Protein AF-A0A765TD71-F1 (afdb_monomer_lite)

Sequence (91 aa):
MATFTKEQLIAHIRERKEARQRMLDTVTINPRFREYLERELATDEIALASLVSAPVAWLVGGRLFTTEIAAGMYASEVRKAVKPLFFSTLL

Secondary structure (DSSP, 8-state):
-PPPPHHHHHHHHHHHHHHHHHHHTSS---HHHHHHHHHHHHHHHHHHHHHHSPP--EEETTEEE-HHHHHHHHHHHTTT-----------

Radius of gyration: 18.82 Å; chains: 1; bounding box: 41×38×51 Å

Structure (mmCIF, N/CA/C/O backbone):
data_AF-A0A765TD71-F1
#
_entry.id   AF-A0A765TD71-F1
#
loop_
_atom_site.group_PDB
_atom_site.id
_atom_site.type_symbol
_atom_site.label_atom_id
_atom_site.label_alt_id
_atom_site.label_comp_id
_atom_site.label_asym_id
_atom_site.label_entity_id
_atom_site.label_seq_id
_atom_site.pdbx_PDB_ins_code
_atom_site.Cartn_x
_atom_site.Cartn_y
_atom_site.Cartn_z
_atom_site.occupancy
_atom_site.B_iso_or_equiv
_atom_site.auth_seq_id
_atom_site.auth_comp_id
_atom_site.auth_asym_id
_atom_site.auth_atom_id
_atom_site.pdbx_PDB_model_num
ATOM 1 N N . MET A 1 1 ? 3.627 18.835 13.057 1.00 51.53 1 MET A N 1
ATOM 2 C CA . MET A 1 1 ? 3.365 17.479 12.526 1.00 51.53 1 MET A CA 1
ATOM 3 C C . MET A 1 1 ? 2.040 17.529 11.798 1.00 51.53 1 MET A C 1
ATOM 5 O O . MET A 1 1 ? 1.103 18.085 12.353 1.00 51.53 1 MET A O 1
ATOM 9 N N . ALA A 1 2 ? 1.976 17.049 10.559 1.00 64.12 2 ALA A N 1
ATOM 10 C CA . ALA A 1 2 ? 0.702 16.939 9.858 1.00 64.12 2 ALA A CA 1
ATOM 11 C C . ALA A 1 2 ? -0.079 15.748 10.433 1.00 64.12 2 ALA A C 1
ATOM 13 O O . ALA A 1 2 ? 0.488 14.667 10.591 1.00 64.12 2 ALA A O 1
ATOM 14 N N . THR A 1 3 ? -1.353 15.954 10.762 1.00 77.06 3 THR A N 1
ATOM 15 C CA . THR A 1 3 ? -2.265 14.879 11.169 1.00 77.06 3 THR A CA 1
ATOM 16 C C . THR A 1 3 ? -3.029 14.430 9.934 1.00 77.06 3 THR A C 1
ATOM 18 O O . THR A 1 3 ? -3.747 15.228 9.335 1.00 77.06 3 THR A O 1
ATOM 21 N N . PHE A 1 4 ? -2.863 13.170 9.545 1.00 84.31 4 PHE A N 1
ATOM 22 C CA . PHE A 1 4 ? -3.591 12.577 8.427 1.00 84.31 4 PHE A CA 1
ATOM 23 C C . PHE A 1 4 ? -4.798 11.802 8.945 1.00 84.31 4 PHE A C 1
ATOM 25 O O . PHE A 1 4 ? -4.704 11.081 9.938 1.00 84.31 4 PHE A O 1
ATOM 32 N N . THR A 1 5 ? -5.929 11.940 8.263 1.00 89.19 5 THR A N 1
ATOM 33 C CA . THR A 1 5 ? -7.110 11.102 8.503 1.00 89.19 5 THR A CA 1
ATOM 34 C C . THR A 1 5 ? -6.868 9.678 8.007 1.00 89.19 5 THR A C 1
ATOM 36 O O . THR A 1 5 ? -6.030 9.433 7.134 1.00 89.19 5 THR A O 1
ATOM 39 N N . LYS A 1 6 ? -7.629 8.720 8.542 1.00 84.81 6 LYS A N 1
ATOM 40 C CA . LYS A 1 6 ? -7.576 7.317 8.117 1.00 84.81 6 LYS A CA 1
ATOM 41 C C . LYS A 1 6 ? -7.856 7.178 6.617 1.00 84.81 6 LYS A C 1
ATOM 43 O O . LYS A 1 6 ? -7.177 6.425 5.925 1.00 84.81 6 LYS A O 1
ATOM 48 N N . GLU A 1 7 ? -8.812 7.945 6.112 1.00 88.81 7 GLU A N 1
ATOM 49 C CA . GLU A 1 7 ? -9.227 7.976 4.713 1.00 88.81 7 GLU A CA 1
ATOM 50 C C . GLU A 1 7 ? -8.103 8.508 3.818 1.00 88.81 7 GLU A C 1
ATOM 52 O O . GLU A 1 7 ? -7.822 7.917 2.776 1.00 88.81 7 GLU A O 1
ATOM 57 N N . GLN A 1 8 ? -7.403 9.564 4.253 1.00 89.31 8 GLN A N 1
ATOM 58 C CA . GLN A 1 8 ? -6.228 10.089 3.549 1.00 89.31 8 GLN A CA 1
ATOM 59 C C . GLN A 1 8 ? -5.085 9.070 3.501 1.00 89.31 8 GLN A C 1
ATOM 61 O O . GLN A 1 8 ? -4.437 8.933 2.465 1.00 89.31 8 GLN A O 1
ATOM 66 N N . LEU A 1 9 ? -4.856 8.316 4.582 1.00 90.81 9 LEU A N 1
ATOM 67 C CA . LEU A 1 9 ? -3.850 7.250 4.600 1.00 90.81 9 LEU A CA 1
ATOM 68 C C . LEU A 1 9 ? -4.224 6.103 3.651 1.00 90.81 9 LEU A C 1
ATOM 70 O O . LEU A 1 9 ? -3.380 5.644 2.886 1.00 90.81 9 LEU A O 1
ATOM 74 N N . ILE A 1 10 ? -5.489 5.670 3.651 1.00 90.56 10 ILE A N 1
ATOM 75 C CA . ILE A 1 10 ? -5.977 4.622 2.741 1.00 90.56 10 ILE A CA 1
ATOM 76 C C . ILE A 1 10 ? -5.845 5.063 1.280 1.00 90.56 10 ILE A C 1
ATOM 78 O O . ILE A 1 10 ? -5.351 4.289 0.459 1.00 90.56 10 ILE A O 1
ATOM 82 N N . ALA A 1 11 ? -6.266 6.288 0.952 1.00 93.31 11 ALA A N 1
ATOM 83 C CA . ALA A 1 11 ? -6.151 6.834 -0.399 1.00 93.31 11 ALA A CA 1
ATOM 84 C C . ALA A 1 11 ? -4.686 6.867 -0.856 1.00 93.31 11 ALA A C 1
ATOM 86 O O . ALA A 1 11 ? -4.355 6.329 -1.911 1.00 93.31 11 ALA A O 1
ATOM 87 N N . HIS A 1 12 ? -3.796 7.381 -0.006 1.00 93.25 12 HIS A N 1
ATOM 88 C CA . HIS A 1 12 ? -2.374 7.463 -0.310 1.00 93.25 12 HIS A CA 1
ATOM 89 C C . HIS A 1 12 ? -1.727 6.088 -0.545 1.00 93.25 12 HIS A C 1
ATOM 91 O O . HIS A 1 12 ? -0.933 5.922 -1.472 1.00 93.25 12 HIS A O 1
ATOM 97 N N . ILE A 1 13 ? -2.065 5.077 0.267 1.00 94.12 13 ILE A N 1
ATOM 98 C CA . ILE A 1 13 ? -1.506 3.730 0.088 1.00 94.12 13 ILE A CA 1
ATOM 99 C C . ILE A 1 13 ? -2.046 3.074 -1.193 1.00 94.12 13 ILE A C 1
ATOM 101 O O . ILE A 1 13 ? -1.292 2.389 -1.882 1.00 94.12 13 ILE A O 1
ATOM 105 N N . ARG A 1 14 ? -3.313 3.310 -1.563 1.00 94.25 14 ARG A N 1
ATOM 106 C CA . ARG A 1 14 ? -3.872 2.812 -2.833 1.00 94.25 14 ARG A CA 1
ATOM 107 C C . ARG A 1 14 ? -3.144 3.391 -4.046 1.00 94.25 14 ARG A C 1
ATOM 109 O O . ARG A 1 14 ? -2.708 2.621 -4.896 1.00 94.25 14 ARG A O 1
ATOM 116 N N . GLU A 1 15 ? -2.935 4.706 -4.084 1.00 95.81 15 GLU A N 1
ATOM 117 C CA . GLU A 1 15 ? -2.192 5.374 -5.167 1.00 95.81 15 GLU A CA 1
ATOM 118 C C . GLU A 1 15 ? -0.773 4.810 -5.314 1.00 95.81 15 GLU A C 1
ATOM 120 O O . GLU A 1 15 ? -0.307 4.493 -6.411 1.00 95.81 15 GLU A O 1
ATOM 125 N N . ARG A 1 16 ? -0.090 4.636 -4.180 1.00 94.94 16 ARG A N 1
ATOM 126 C CA . ARG A 1 16 ? 1.240 4.031 -4.103 1.00 94.94 16 ARG A CA 1
ATOM 127 C C . ARG A 1 16 ? 1.265 2.595 -4.626 1.00 94.94 16 ARG A C 1
ATOM 129 O O . ARG A 1 16 ? 2.164 2.247 -5.394 1.00 94.94 16 ARG A O 1
ATOM 136 N N . LYS A 1 17 ? 0.283 1.778 -4.241 1.00 94.62 17 LYS A N 1
ATOM 137 C CA . LYS A 1 17 ? 0.147 0.390 -4.692 1.00 94.62 17 LYS A CA 1
ATOM 138 C C . LYS A 1 17 ? -0.040 0.323 -6.210 1.00 94.62 17 LYS A C 1
ATOM 140 O O . LYS A 1 17 ? 0.671 -0.416 -6.885 1.00 94.62 17 LYS A O 1
ATOM 145 N N . GLU A 1 18 ? -0.940 1.138 -6.757 1.00 95.00 18 GLU A N 1
ATOM 146 C CA . GLU A 1 18 ? -1.193 1.218 -8.202 1.00 95.00 18 GLU A CA 1
ATOM 147 C C . GLU A 1 18 ? 0.037 1.681 -8.989 1.00 95.00 18 GLU A C 1
ATOM 149 O O . GLU A 1 18 ? 0.323 1.164 -10.069 1.00 95.00 18 GLU A O 1
ATOM 154 N N . ALA A 1 19 ? 0.786 2.656 -8.467 1.00 93.06 19 ALA A N 1
ATOM 155 C CA . ALA A 1 19 ? 2.031 3.097 -9.086 1.00 93.06 19 ALA A CA 1
ATOM 156 C C . ALA A 1 19 ? 3.065 1.961 -9.134 1.00 93.06 19 ALA A C 1
ATOM 158 O O . ALA A 1 19 ? 3.633 1.698 -10.193 1.00 93.06 19 ALA A O 1
ATOM 159 N N . ARG A 1 20 ? 3.267 1.245 -8.022 1.00 92.75 20 ARG A N 1
ATOM 160 C CA . ARG A 1 20 ? 4.225 0.131 -7.951 1.00 92.75 20 ARG A CA 1
ATOM 161 C C . ARG A 1 20 ? 3.820 -1.055 -8.820 1.00 92.75 20 ARG A C 1
ATOM 163 O O . ARG A 1 20 ? 4.689 -1.632 -9.467 1.00 92.75 20 ARG A O 1
ATOM 170 N N . GLN A 1 21 ? 2.528 -1.374 -8.896 1.00 93.12 21 GLN A N 1
ATOM 171 C CA . GLN A 1 21 ? 2.031 -2.415 -9.794 1.00 93.12 21 GLN A CA 1
ATOM 172 C C . GLN A 1 21 ? 2.316 -2.062 -11.259 1.00 93.12 21 GLN A C 1
ATOM 174 O O . GLN A 1 21 ? 2.929 -2.852 -11.967 1.00 93.12 21 GLN A O 1
ATOM 179 N N . ARG A 1 22 ? 1.998 -0.830 -11.686 1.00 93.12 22 ARG A N 1
ATOM 180 C CA . ARG A 1 22 ? 2.322 -0.355 -13.044 1.00 93.12 22 ARG A CA 1
ATOM 181 C C . ARG A 1 22 ? 3.817 -0.404 -13.343 1.00 93.12 22 ARG A C 1
ATOM 183 O O . ARG A 1 22 ? 4.214 -0.712 -14.465 1.00 93.12 22 ARG A O 1
ATOM 190 N N . MET A 1 23 ? 4.650 -0.094 -12.348 1.00 91.38 23 MET A N 1
ATOM 191 C CA . MET A 1 23 ? 6.093 -0.249 -12.489 1.00 91.38 23 MET A CA 1
ATOM 192 C C . MET A 1 23 ? 6.435 -1.718 -12.728 1.00 91.38 23 MET A C 1
ATOM 194 O O . MET A 1 23 ? 7.059 -1.991 -13.742 1.00 91.38 23 MET A O 1
ATOM 198 N N . LEU A 1 24 ? 5.974 -2.650 -11.885 1.00 91.44 24 LEU A N 1
ATOM 199 C CA . LEU A 1 24 ? 6.226 -4.098 -12.008 1.00 91.44 24 LEU A CA 1
ATOM 200 C C . LEU A 1 24 ? 5.762 -4.718 -13.335 1.00 91.44 24 LEU A C 1
ATOM 202 O O . LEU A 1 24 ? 6.421 -5.640 -13.832 1.00 91.44 24 LEU A O 1
ATOM 206 N N . ASP A 1 25 ? 4.674 -4.196 -13.900 1.00 90.25 25 ASP A N 1
ATOM 207 C CA . ASP A 1 25 ? 4.118 -4.612 -15.192 1.00 90.25 25 ASP A CA 1
ATOM 208 C C . ASP A 1 25 ? 4.979 -4.141 -16.383 1.00 90.25 25 ASP A C 1
ATOM 210 O O . ASP A 1 25 ? 4.812 -4.605 -17.512 1.00 90.25 25 ASP A O 1
ATOM 214 N N . THR A 1 26 ? 5.940 -3.239 -16.152 1.00 86.62 26 THR A N 1
ATOM 215 C CA . THR A 1 26 ? 6.892 -2.803 -17.177 1.00 86.62 26 THR A CA 1
ATOM 216 C C . THR A 1 26 ? 7.914 -3.910 -17.454 1.00 86.62 26 THR A C 1
ATOM 218 O O . THR A 1 26 ? 8.607 -4.392 -16.559 1.00 86.62 26 THR A O 1
ATOM 221 N N . VAL A 1 27 ? 8.041 -4.292 -18.728 1.00 70.50 27 VAL A N 1
ATOM 222 C CA . VAL A 1 27 ? 8.833 -5.452 -19.186 1.00 70.50 27 VAL A CA 1
ATOM 223 C C . VAL A 1 27 ? 10.320 -5.356 -18.810 1.00 70.50 27 VAL A C 1
ATOM 225 O O . VAL A 1 27 ? 10.960 -6.375 -18.550 1.00 70.50 27 VAL A O 1
ATOM 228 N N . THR A 1 28 ? 10.873 -4.144 -18.724 1.00 83.12 28 THR A N 1
ATOM 229 C CA . THR A 1 28 ? 12.311 -3.923 -18.514 1.00 83.12 28 THR A CA 1
ATOM 230 C C . THR A 1 28 ? 12.589 -3.349 -17.127 1.00 83.12 28 THR A C 1
ATOM 232 O O . THR A 1 28 ? 12.806 -2.151 -16.963 1.00 83.12 28 THR A O 1
ATOM 235 N N . ILE A 1 29 ? 12.609 -4.215 -16.113 1.00 83.69 29 ILE A N 1
ATOM 236 C CA . ILE A 1 29 ? 13.027 -3.864 -14.752 1.00 83.69 29 ILE A CA 1
ATOM 237 C C . ILE A 1 29 ? 14.211 -4.729 -14.332 1.00 83.69 29 ILE A C 1
ATOM 239 O O . ILE A 1 29 ? 14.188 -5.949 -14.479 1.00 83.69 29 ILE A O 1
ATOM 243 N N . ASN A 1 30 ? 15.234 -4.094 -13.754 1.00 91.00 30 ASN A N 1
ATOM 244 C CA . ASN A 1 30 ? 16.336 -4.805 -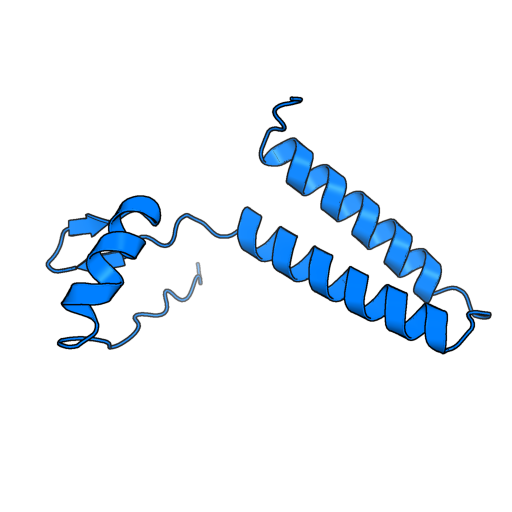13.116 1.00 91.00 30 ASN A CA 1
ATOM 245 C C . ASN A 1 30 ? 15.803 -5.746 -12.008 1.00 91.00 30 ASN A C 1
ATOM 247 O O . ASN A 1 30 ? 15.042 -5.281 -11.158 1.00 91.00 30 ASN A O 1
ATOM 251 N N . PRO A 1 31 ? 16.239 -7.018 -11.936 1.00 89.50 31 PRO A N 1
ATOM 252 C CA . PRO A 1 31 ? 15.761 -7.983 -10.941 1.00 89.50 31 PRO A CA 1
ATOM 253 C C . PRO A 1 31 ? 15.808 -7.501 -9.484 1.00 89.50 31 PRO A C 1
ATOM 255 O O . PRO A 1 31 ? 14.858 -7.715 -8.738 1.00 89.50 31 PRO A O 1
ATOM 258 N N . ARG A 1 32 ? 16.864 -6.782 -9.078 1.00 90.81 32 ARG A N 1
ATOM 259 C CA . ARG A 1 32 ? 16.971 -6.223 -7.719 1.00 90.81 32 ARG A CA 1
ATOM 260 C C . ARG A 1 32 ? 15.911 -5.150 -7.465 1.00 90.81 32 ARG A C 1
ATOM 262 O O . ARG A 1 32 ? 15.398 -5.027 -6.359 1.00 90.81 32 ARG A O 1
ATOM 269 N N . PHE A 1 33 ? 15.593 -4.359 -8.487 1.00 92.12 33 PHE A N 1
ATOM 270 C CA . PHE A 1 33 ? 14.557 -3.337 -8.386 1.00 92.12 33 PHE A CA 1
ATOM 271 C C . PHE A 1 33 ? 13.154 -3.953 -8.373 1.00 92.12 33 PHE A C 1
ATOM 273 O O . PHE A 1 33 ? 12.298 -3.485 -7.630 1.00 92.12 33 PHE A O 1
ATOM 280 N N . ARG A 1 34 ? 12.940 -5.048 -9.115 1.00 93.25 34 ARG A N 1
ATOM 281 C CA . ARG A 1 34 ? 11.712 -5.852 -9.037 1.00 93.25 34 ARG A CA 1
ATOM 282 C C . ARG A 1 34 ? 11.490 -6.386 -7.621 1.00 93.25 34 ARG A C 1
ATOM 284 O O . ARG A 1 34 ? 10.433 -6.135 -7.057 1.00 93.25 34 ARG A O 1
ATOM 291 N N . GLU A 1 35 ? 12.497 -7.028 -7.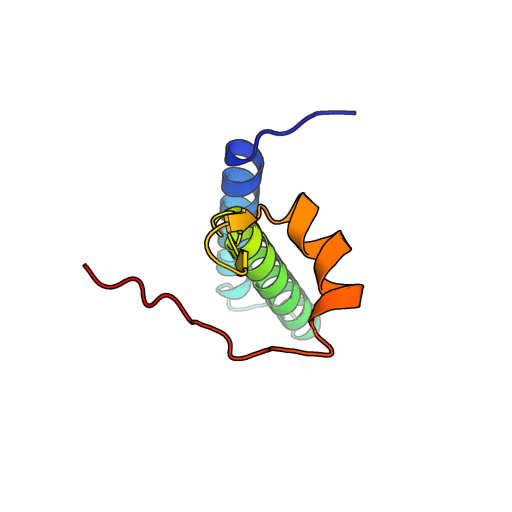030 1.00 93.62 35 GLU A N 1
ATOM 292 C CA . GLU A 1 35 ? 12.406 -7.563 -5.662 1.00 93.62 35 GLU A CA 1
ATOM 293 C C . GLU A 1 35 ? 12.078 -6.462 -4.639 1.00 93.62 35 GLU A C 1
ATOM 295 O O . GLU A 1 35 ? 11.257 -6.646 -3.741 1.00 93.62 35 GLU A O 1
ATOM 300 N N . TYR A 1 36 ? 12.694 -5.286 -4.789 1.00 94.06 36 TYR A N 1
ATOM 301 C CA . TYR A 1 36 ? 12.372 -4.128 -3.961 1.00 94.06 36 TYR A CA 1
ATOM 302 C C . TYR A 1 36 ? 10.901 -3.702 -4.107 1.00 94.06 36 TYR A C 1
ATOM 304 O O . TYR A 1 36 ? 10.211 -3.534 -3.103 1.00 94.06 36 TYR A O 1
ATOM 312 N N . LEU A 1 37 ? 10.406 -3.566 -5.341 1.00 94.06 37 LEU A N 1
ATOM 313 C CA . LEU A 1 37 ? 9.017 -3.182 -5.604 1.00 94.06 37 LEU A CA 1
ATOM 314 C C . LEU A 1 37 ? 8.015 -4.205 -5.055 1.00 94.06 37 LEU A C 1
ATOM 316 O O . LEU A 1 37 ? 6.998 -3.800 -4.501 1.00 94.06 37 LEU A O 1
ATOM 320 N N . GLU A 1 38 ? 8.305 -5.502 -5.156 1.00 93.38 38 GLU A N 1
ATOM 321 C CA . GLU A 1 38 ? 7.467 -6.574 -4.600 1.00 93.38 38 GLU A CA 1
ATOM 322 C C . GLU A 1 38 ? 7.378 -6.496 -3.067 1.00 93.38 38 GLU A C 1
ATOM 324 O O . GLU A 1 38 ? 6.289 -6.601 -2.500 1.00 93.38 38 GLU A O 1
ATOM 329 N N . ARG A 1 39 ? 8.498 -6.231 -2.379 1.00 94.12 39 ARG A N 1
ATOM 330 C CA . ARG A 1 39 ? 8.515 -6.033 -0.915 1.00 94.12 39 ARG A CA 1
ATOM 331 C C . ARG A 1 39 ? 7.727 -4.797 -0.487 1.00 94.12 39 ARG A C 1
ATOM 333 O O . ARG A 1 39 ? 6.994 -4.832 0.503 1.00 94.12 39 ARG A O 1
ATOM 340 N N . GLU A 1 40 ? 7.867 -3.703 -1.227 1.00 94.75 40 GLU A N 1
ATOM 341 C CA . GLU A 1 40 ? 7.111 -2.480 -0.965 1.00 94.75 40 GLU A CA 1
ATOM 342 C C . GLU A 1 40 ? 5.609 -2.676 -1.214 1.00 94.75 40 GLU A C 1
ATOM 344 O O . GLU A 1 40 ? 4.794 -2.180 -0.438 1.00 94.75 40 GLU A O 1
ATOM 349 N N . LEU A 1 41 ? 5.239 -3.438 -2.249 1.00 94.12 41 LEU A N 1
ATOM 350 C CA . LEU A 1 41 ? 3.850 -3.783 -2.541 1.00 94.12 41 LEU A CA 1
ATOM 351 C C . LEU A 1 41 ? 3.235 -4.606 -1.401 1.00 94.12 41 LEU A C 1
ATOM 353 O O . LEU A 1 41 ? 2.159 -4.266 -0.913 1.00 94.12 41 LEU A O 1
ATOM 357 N N . ALA A 1 42 ? 3.949 -5.623 -0.910 1.00 92.12 42 ALA A N 1
ATOM 358 C CA . ALA A 1 42 ? 3.519 -6.409 0.247 1.00 92.12 42 ALA A CA 1
ATOM 359 C C . ALA A 1 42 ? 3.360 -5.538 1.509 1.00 92.12 42 ALA A C 1
ATOM 361 O O . ALA A 1 42 ? 2.426 -5.714 2.290 1.00 92.12 42 ALA A O 1
ATOM 362 N N . THR A 1 43 ? 4.241 -4.552 1.694 1.00 91.62 43 THR A N 1
ATOM 363 C CA . THR A 1 43 ? 4.159 -3.605 2.817 1.00 91.62 43 THR A CA 1
ATOM 364 C C . THR A 1 43 ? 2.914 -2.718 2.721 1.00 91.62 43 THR A C 1
ATOM 366 O O . THR A 1 43 ? 2.217 -2.529 3.720 1.00 91.62 43 THR A O 1
ATOM 369 N N . ASP A 1 44 ? 2.590 -2.208 1.529 1.00 90.88 44 ASP A N 1
ATOM 370 C CA . ASP A 1 44 ? 1.359 -1.444 1.297 1.00 90.88 44 ASP A CA 1
ATOM 371 C C . ASP A 1 44 ? 0.104 -2.294 1.552 1.00 90.88 44 ASP A C 1
ATOM 373 O O . ASP A 1 44 ? -0.876 -1.805 2.116 1.00 90.88 44 ASP A 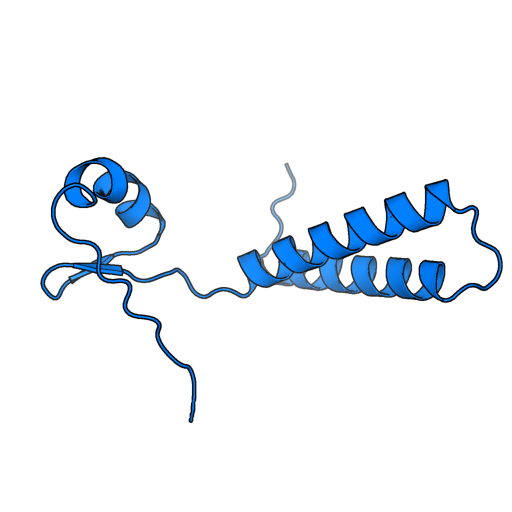O 1
ATOM 377 N N . GLU A 1 45 ? 0.120 -3.570 1.159 1.00 88.75 45 GLU A N 1
ATOM 378 C CA . GLU A 1 45 ? -0.988 -4.502 1.393 1.00 88.75 45 GLU A CA 1
ATOM 379 C C . GLU A 1 45 ? -1.228 -4.751 2.881 1.00 88.75 45 GLU A C 1
ATOM 381 O O . GLU A 1 45 ? -2.372 -4.678 3.335 1.00 88.75 45 GLU A O 1
ATOM 386 N N . ILE A 1 46 ? -0.160 -4.958 3.654 1.00 85.44 46 ILE A N 1
ATOM 387 C CA . ILE A 1 46 ? -0.234 -5.079 5.115 1.00 85.44 46 ILE A CA 1
ATOM 388 C C . ILE A 1 46 ? -0.779 -3.786 5.732 1.00 85.44 46 ILE A C 1
ATOM 390 O O . ILE A 1 46 ? -1.649 -3.838 6.606 1.00 85.44 46 ILE A O 1
ATOM 394 N N . ALA A 1 47 ? -0.305 -2.623 5.280 1.00 86.69 47 ALA A N 1
ATOM 395 C CA . ALA A 1 47 ? -0.761 -1.333 5.789 1.00 86.69 47 ALA A CA 1
ATOM 396 C C . ALA A 1 47 ? -2.251 -1.093 5.491 1.00 86.69 47 ALA A C 1
ATOM 398 O O . ALA A 1 47 ? -3.000 -0.688 6.382 1.00 86.69 47 ALA A O 1
ATOM 399 N N . LEU A 1 48 ? -2.712 -1.405 4.274 1.00 88.31 48 LEU A N 1
ATOM 400 C CA . LEU A 1 48 ? -4.130 -1.336 3.916 1.00 88.31 48 LEU A CA 1
ATOM 401 C C . LEU A 1 48 ? -4.967 -2.295 4.753 1.00 88.31 48 LEU A C 1
ATOM 403 O O . LEU A 1 48 ? -5.983 -1.872 5.297 1.00 88.31 48 LEU A O 1
ATOM 407 N N . ALA A 1 49 ? -4.546 -3.553 4.893 1.00 82.12 49 ALA A N 1
ATOM 408 C CA . ALA A 1 49 ? -5.252 -4.530 5.717 1.00 82.12 49 ALA A CA 1
ATOM 409 C C . ALA A 1 49 ? -5.356 -4.060 7.176 1.00 82.12 49 ALA A C 1
ATOM 411 O O . ALA A 1 49 ? -6.425 -4.142 7.774 1.00 82.12 49 ALA A O 1
ATOM 412 N N . SER A 1 50 ? -4.280 -3.484 7.717 1.00 79.44 50 SER A N 1
ATOM 413 C CA . SER A 1 50 ? -4.244 -2.949 9.081 1.00 79.44 50 SER A CA 1
ATOM 414 C C . SER A 1 50 ? -5.201 -1.770 9.259 1.00 79.44 50 SER A C 1
ATOM 416 O O . SER A 1 50 ? -5.922 -1.703 10.251 1.00 79.4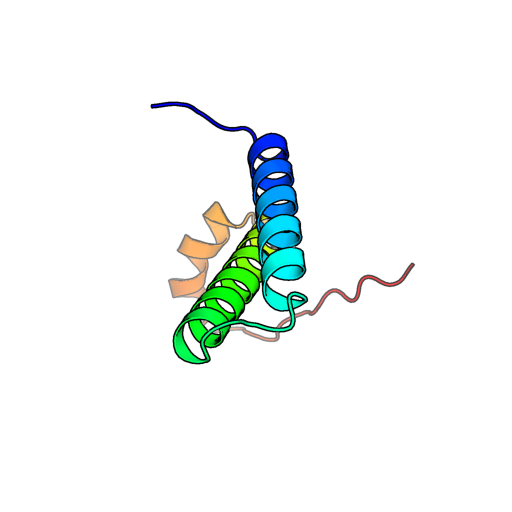4 50 SER A O 1
ATOM 418 N N . LEU A 1 51 ? -5.262 -0.859 8.284 1.00 81.94 51 LEU A N 1
ATOM 419 C CA . LEU A 1 51 ? -6.169 0.286 8.331 1.00 81.94 51 LEU A CA 1
ATOM 420 C C . LEU A 1 51 ? -7.626 -0.129 8.105 1.00 81.94 51 LEU A C 1
ATOM 422 O O . LEU A 1 51 ? -8.516 0.392 8.766 1.00 81.94 51 LEU A O 1
ATOM 426 N N . VAL A 1 52 ? -7.900 -1.054 7.189 1.00 75.88 52 VAL A N 1
ATOM 427 C CA . VAL A 1 52 ? -9.268 -1.504 6.882 1.00 75.88 52 VAL A CA 1
ATOM 428 C C . VAL A 1 52 ? -9.813 -2.425 7.970 1.00 75.88 52 VAL A C 1
ATOM 430 O O . VAL A 1 52 ? -11.027 -2.448 8.174 1.00 75.88 52 VAL A O 1
ATOM 433 N N . SER A 1 53 ? -8.944 -3.130 8.702 1.00 67.12 53 SER A N 1
ATOM 434 C CA . SER A 1 53 ? -9.367 -3.955 9.828 1.00 67.12 53 SER A CA 1
ATOM 435 C C . SER A 1 53 ? -10.196 -3.120 10.808 1.00 67.12 53 SER A C 1
ATOM 437 O O . SER A 1 53 ? -9.800 -2.031 11.240 1.00 67.12 53 SER A O 1
ATOM 439 N N . ALA A 1 54 ? -11.404 -3.602 11.108 1.00 52.31 54 ALA A N 1
ATOM 440 C CA . ALA A 1 54 ? -12.166 -3.078 12.229 1.00 52.31 54 ALA A CA 1
ATOM 441 C C . ALA A 1 54 ? -11.313 -3.249 13.496 1.00 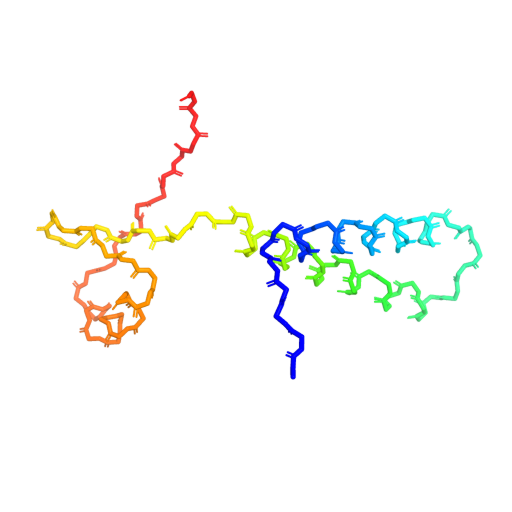52.31 54 ALA A C 1
ATOM 443 O O . ALA A 1 54 ? -10.534 -4.207 13.564 1.00 52.31 54 A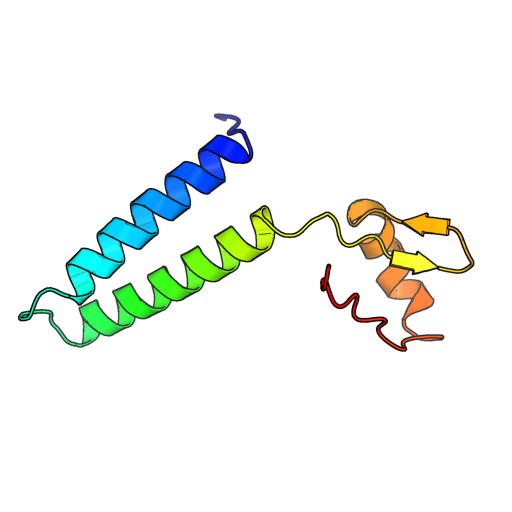LA A O 1
ATOM 444 N N . PRO A 1 55 ? -11.439 -2.363 14.503 1.00 52.03 55 PRO A N 1
ATOM 445 C CA . PRO A 1 55 ? -10.815 -2.614 15.793 1.00 52.03 55 PRO A CA 1
ATOM 446 C C . PRO A 1 55 ? -11.188 -4.032 16.226 1.00 52.03 55 PRO A C 1
ATOM 448 O O . PRO A 1 55 ? -12.373 -4.355 16.318 1.00 52.03 55 PRO A O 1
ATOM 451 N N . VAL A 1 56 ? -10.180 -4.891 16.409 1.00 47.50 56 VAL A N 1
ATOM 452 C CA . VAL A 1 56 ? -10.400 -6.266 16.857 1.00 47.50 56 VAL A CA 1
ATOM 453 C C . VAL A 1 56 ? -11.008 -6.168 18.245 1.00 47.50 56 VAL A C 1
ATOM 455 O O . VAL A 1 56 ? -10.325 -5.861 19.222 1.00 47.50 56 VAL A O 1
ATOM 458 N N . ALA A 1 57 ? -12.320 -6.343 18.298 1.00 50.34 57 ALA A N 1
ATOM 459 C CA . ALA A 1 57 ? -13.067 -6.316 19.527 1.00 50.34 57 ALA A CA 1
ATOM 460 C C . ALA A 1 57 ? -12.979 -7.708 20.146 1.00 50.34 57 ALA A C 1
ATOM 462 O O . ALA A 1 57 ? -13.574 -8.665 19.650 1.00 50.34 57 ALA A O 1
ATOM 463 N N . TRP A 1 58 ? -12.191 -7.837 21.207 1.00 48.59 58 TRP A N 1
ATOM 464 C CA . TRP A 1 58 ? -12.064 -9.102 21.920 1.00 48.59 58 TRP A CA 1
ATOM 465 C C . TRP A 1 58 ? -13.222 -9.223 22.909 1.00 48.59 58 TRP A C 1
ATOM 467 O O . TRP A 1 58 ? -13.448 -8.327 23.721 1.00 48.59 58 TRP A O 1
ATOM 477 N N . LEU A 1 59 ? -13.966 -10.327 22.835 1.00 45.84 59 LEU A N 1
ATOM 478 C CA . LEU A 1 59 ? -14.996 -10.676 23.810 1.00 45.84 59 LEU A CA 1
ATOM 479 C C . LEU A 1 59 ? -14.352 -11.508 24.921 1.00 45.84 59 LEU A C 1
ATOM 481 O O . LEU A 1 59 ? -14.052 -12.684 24.727 1.00 45.84 59 LEU A O 1
ATOM 485 N N . VAL A 1 60 ? -14.150 -10.904 26.092 1.00 51.97 60 VAL A N 1
ATOM 486 C CA . VAL A 1 60 ? -13.685 -11.613 27.294 1.00 51.97 60 VAL A CA 1
ATOM 487 C C . VAL A 1 60 ? -14.803 -11.549 28.331 1.00 51.97 60 VAL A C 1
ATOM 489 O O . VAL A 1 60 ? -15.210 -10.468 28.751 1.00 51.97 60 VAL A O 1
ATOM 492 N N . GLY A 1 61 ? -15.365 -12.705 28.702 1.00 50.62 61 GLY A N 1
ATOM 493 C CA . GLY A 1 61 ? -16.395 -12.800 29.748 1.00 50.62 61 GLY A CA 1
ATOM 494 C C . GLY A 1 61 ? -17.671 -11.978 29.496 1.00 50.62 61 GLY A C 1
ATOM 495 O O . GLY A 1 61 ? -18.273 -11.490 30.446 1.00 50.62 61 GLY A O 1
ATOM 496 N N . GLY A 1 62 ? -18.067 -11.776 28.232 1.00 52.62 62 GLY A N 1
ATOM 497 C CA . GLY A 1 62 ? -19.262 -10.998 27.873 1.00 52.62 62 GLY A CA 1
ATOM 498 C C . GLY A 1 62 ? -19.056 -9.479 27.798 1.00 52.62 62 GLY A C 1
ATOM 499 O O . GLY A 1 62 ? -20.027 -8.750 27.616 1.00 52.62 62 GLY A O 1
ATOM 500 N N . ARG A 1 63 ? -17.816 -8.983 27.909 1.00 48.06 63 ARG A N 1
ATOM 501 C CA . ARG A 1 63 ? -17.474 -7.571 27.673 1.00 48.06 63 ARG A CA 1
ATOM 502 C C . ARG A 1 63 ? -16.658 -7.404 26.396 1.00 48.06 63 ARG A C 1
ATOM 504 O O . ARG A 1 63 ? -15.776 -8.210 26.109 1.00 48.06 63 ARG A O 1
ATOM 511 N N . LEU A 1 64 ? -16.979 -6.347 25.652 1.00 51.41 64 LEU A N 1
ATOM 512 C CA . LEU A 1 64 ? -16.311 -5.952 24.417 1.00 51.41 64 LEU A CA 1
ATOM 513 C C . LEU A 1 64 ? -15.091 -5.084 24.758 1.00 51.41 64 LEU A C 1
ATOM 515 O O . LEU A 1 64 ? -15.246 -4.020 25.356 1.00 51.41 64 LEU A O 1
ATOM 519 N N . PHE A 1 65 ? -13.895 -5.523 24.378 1.00 49.81 65 PHE A N 1
ATOM 520 C CA . PHE A 1 65 ? -12.659 -4.770 24.592 1.00 49.81 65 PHE A CA 1
ATOM 521 C C . PHE A 1 65 ? -12.115 -4.255 23.265 1.00 49.81 65 PHE A C 1
ATOM 523 O O . PHE A 1 65 ? -11.905 -5.032 22.336 1.00 49.81 65 PHE A O 1
ATOM 530 N N . THR A 1 66 ? -11.874 -2.946 23.181 1.00 52.78 66 THR A N 1
ATOM 531 C CA . THR A 1 66 ? -11.183 -2.330 22.042 1.00 52.78 66 THR A CA 1
ATOM 532 C C . THR A 1 66 ? -9.696 -2.699 22.054 1.00 52.78 66 THR A C 1
ATOM 534 O O . THR A 1 66 ? -9.138 -3.081 23.085 1.00 52.78 66 THR A O 1
ATOM 537 N N . THR A 1 67 ? -9.034 -2.573 20.904 1.00 51.31 67 THR A N 1
ATOM 538 C CA . THR A 1 67 ? -7.618 -2.920 20.690 1.00 51.31 67 THR A CA 1
ATOM 539 C C . THR A 1 67 ? -6.654 -2.257 21.680 1.00 51.31 67 THR A C 1
ATOM 541 O O . THR A 1 67 ? -5.684 -2.888 22.096 1.00 51.31 67 THR A O 1
ATOM 544 N N . GLU A 1 68 ? -6.940 -1.028 22.114 1.00 46.91 68 GLU A N 1
ATOM 545 C CA . GLU A 1 68 ? -6.127 -0.291 23.095 1.00 46.91 68 GLU A CA 1
ATOM 546 C C . GLU A 1 68 ? -6.182 -0.912 24.500 1.00 46.91 68 GLU A C 1
ATOM 548 O O . GLU A 1 68 ? -5.182 -0.927 25.213 1.00 46.91 68 GLU A O 1
ATOM 553 N N . ILE A 1 69 ? -7.322 -1.494 24.885 1.00 50.56 69 ILE A N 1
ATOM 554 C CA . ILE A 1 69 ? -7.498 -2.160 26.184 1.00 50.56 69 ILE A CA 1
ATOM 555 C C . ILE A 1 69 ? -7.015 -3.617 26.106 1.00 50.56 69 ILE A C 1
ATOM 557 O O . ILE A 1 69 ? -6.423 -4.142 27.053 1.00 50.56 69 ILE A O 1
ATOM 561 N N . ALA A 1 70 ? -7.211 -4.261 24.952 1.00 51.31 70 ALA A N 1
ATOM 562 C CA . ALA A 1 70 ? -6.812 -5.643 24.716 1.00 51.31 70 ALA A CA 1
ATOM 563 C C . ALA A 1 70 ? -5.292 -5.836 24.799 1.00 51.31 70 ALA A C 1
ATOM 565 O O . ALA A 1 70 ? -4.862 -6.834 25.363 1.00 51.31 70 ALA A O 1
ATOM 566 N N . ALA A 1 71 ? -4.478 -4.886 24.322 1.00 47.41 71 ALA A N 1
ATOM 567 C CA . ALA A 1 71 ? -3.016 -4.990 24.384 1.00 47.41 71 ALA A CA 1
ATOM 568 C C . ALA A 1 71 ? -2.472 -5.042 25.829 1.00 47.41 71 ALA A C 1
ATOM 570 O O . ALA A 1 71 ? -1.527 -5.782 26.102 1.00 47.41 71 ALA A O 1
ATOM 571 N N . GLY A 1 72 ? -3.099 -4.317 26.764 1.00 49.44 72 GLY A N 1
ATOM 572 C CA . GLY A 1 72 ? -2.740 -4.338 28.187 1.00 49.44 72 GLY A CA 1
ATOM 573 C C . GLY A 1 72 ? -3.198 -5.604 28.923 1.00 49.44 72 GLY A C 1
ATOM 574 O O . GLY A 1 72 ? -2.492 -6.088 29.804 1.00 49.44 72 GLY A O 1
ATOM 575 N N . MET A 1 73 ? -4.345 -6.179 28.538 1.00 48.91 73 MET A N 1
ATOM 576 C CA . MET A 1 73 ? -4.869 -7.424 29.127 1.00 48.91 73 MET A CA 1
ATOM 577 C C . MET A 1 73 ? -4.283 -8.697 28.500 1.00 48.91 73 MET A C 1
ATOM 579 O O . MET A 1 73 ? -4.210 -9.732 29.164 1.00 48.91 73 MET A O 1
ATOM 583 N N . TYR A 1 74 ? -3.830 -8.638 27.242 1.00 47.97 74 TYR A N 1
ATOM 584 C CA . TYR A 1 74 ? -3.259 -9.780 26.520 1.00 47.97 74 TYR A CA 1
ATOM 585 C C . TYR A 1 74 ? -2.085 -10.406 27.286 1.00 47.97 74 TYR A C 1
ATOM 587 O O . TYR A 1 74 ? -1.970 -11.626 27.364 1.00 47.97 74 TYR A O 1
ATOM 595 N N . ALA A 1 75 ? -1.242 -9.586 27.920 1.00 49.47 75 ALA A N 1
ATOM 596 C CA . ALA A 1 75 ? -0.093 -10.074 28.677 1.00 49.47 75 ALA A CA 1
ATOM 597 C C . ALA A 1 75 ? -0.479 -10.857 29.951 1.00 49.47 75 ALA A C 1
ATOM 599 O O . ALA A 1 75 ? 0.255 -11.766 30.346 1.00 49.47 75 ALA A O 1
ATOM 600 N N . SER A 1 76 ? -1.618 -10.547 30.586 1.00 50.75 76 SER A N 1
ATOM 601 C CA . SER A 1 76 ? -2.064 -11.214 31.820 1.00 50.75 76 SER A CA 1
ATOM 602 C C . SER A 1 76 ? -3.002 -12.401 31.574 1.00 50.75 76 SER A C 1
ATOM 604 O O . SER A 1 76 ? -2.927 -13.392 32.301 1.00 50.75 76 SER A O 1
ATOM 606 N N . GLU A 1 77 ? -3.859 -12.335 30.551 1.00 47.75 77 GLU A N 1
ATOM 607 C CA . GLU A 1 77 ? -4.954 -13.298 30.331 1.00 47.75 77 GLU A CA 1
ATOM 608 C C . GLU A 1 77 ? -4.613 -14.425 29.331 1.00 47.75 77 GLU A C 1
ATOM 610 O O . GLU A 1 77 ? -5.145 -15.532 29.445 1.00 47.75 77 GLU A O 1
ATOM 615 N N . VAL A 1 78 ? -3.661 -14.228 28.403 1.00 46.50 78 VAL A N 1
ATOM 616 C CA . VAL A 1 78 ? -3.278 -15.253 27.398 1.00 46.50 78 VAL A CA 1
ATOM 617 C C . VAL A 1 78 ? -2.717 -16.535 28.024 1.00 46.50 78 VAL A C 1
ATOM 619 O O . VAL A 1 78 ? -2.818 -17.604 27.426 1.00 46.50 78 VAL A O 1
ATOM 622 N N . ARG A 1 79 ? -2.202 -16.493 29.262 1.00 47.12 79 ARG A N 1
ATOM 623 C CA . ARG A 1 79 ? -1.787 -17.721 29.966 1.00 47.12 79 ARG A CA 1
ATOM 624 C C . ARG A 1 79 ? -2.947 -18.654 30.322 1.00 47.12 79 ARG A C 1
ATOM 626 O O . ARG A 1 79 ? -2.676 -19.806 30.650 1.00 47.12 79 ARG A O 1
ATOM 633 N N . LYS A 1 80 ? -4.202 -18.190 30.314 1.00 46.38 80 LYS A N 1
ATOM 634 C CA . LYS A 1 80 ? -5.334 -18.965 30.848 1.00 46.38 80 LYS A CA 1
ATOM 635 C C . LYS A 1 80 ? -6.361 -19.409 29.814 1.00 46.38 80 LYS A C 1
ATOM 637 O O . LYS A 1 80 ? -6.974 -20.451 30.025 1.00 46.38 80 LYS A O 1
ATOM 642 N N . ALA A 1 81 ? -6.567 -18.681 28.720 1.00 48.88 81 ALA A N 1
ATOM 643 C CA . ALA A 1 81 ? -7.656 -19.016 27.805 1.00 48.88 81 ALA A CA 1
ATOM 644 C C . ALA A 1 81 ? -7.435 -18.441 26.404 1.00 48.88 81 ALA A C 1
ATOM 646 O O . ALA A 1 81 ? -7.773 -17.292 26.149 1.00 48.88 81 ALA A O 1
ATOM 647 N N . VAL A 1 82 ? -6.929 -19.233 25.457 1.00 41.72 82 VAL A N 1
ATOM 648 C CA . VAL A 1 82 ? -7.004 -18.850 24.039 1.00 41.72 82 VAL A CA 1
ATOM 649 C C . VAL A 1 82 ? -7.554 -20.010 23.219 1.00 41.72 82 VAL A C 1
ATOM 651 O O . VAL A 1 82 ? -6.844 -20.951 22.878 1.00 41.72 82 VAL A O 1
ATOM 654 N N . LYS A 1 83 ? -8.842 -19.914 22.873 1.00 40.53 83 LYS A N 1
ATOM 655 C CA . LYS A 1 83 ? -9.373 -20.427 21.606 1.00 40.53 83 LYS A CA 1
ATOM 656 C C . LYS A 1 83 ? -9.748 -19.201 20.767 1.00 40.53 83 LYS A C 1
ATOM 658 O O . LYS A 1 83 ? -10.621 -18.450 21.201 1.00 40.53 83 LYS A O 1
ATOM 663 N N . PRO A 1 84 ? -9.092 -18.952 19.623 1.00 41.81 84 PRO A N 1
ATOM 664 C CA . PRO A 1 84 ? -9.430 -17.816 18.777 1.00 41.81 84 PRO A CA 1
ATOM 665 C C . PRO A 1 84 ? -10.797 -18.056 18.124 1.00 41.81 84 PRO A C 1
ATOM 667 O O . PRO A 1 84 ? -10.993 -19.046 17.420 1.00 41.81 84 PRO A O 1
ATOM 670 N N . LEU A 1 85 ? -11.752 -17.159 18.372 1.00 43.75 85 LEU A N 1
ATOM 671 C CA . LEU A 1 85 ? -13.006 -17.099 17.625 1.00 43.75 85 LEU A CA 1
ATOM 672 C C . LEU A 1 85 ? -12.753 -16.269 16.364 1.00 43.75 85 LEU A C 1
ATOM 674 O O . LEU A 1 85 ? -12.748 -15.041 16.406 1.00 43.75 85 LEU A O 1
ATOM 678 N N . PHE A 1 86 ? -12.504 -16.946 15.244 1.00 40.50 86 PHE A N 1
ATOM 679 C CA . PHE A 1 86 ? -12.526 -16.313 13.930 1.00 40.50 86 PHE A CA 1
ATOM 680 C C . PHE A 1 86 ? -13.976 -15.935 13.604 1.00 40.50 86 PHE A C 1
ATOM 682 O O . PHE A 1 86 ? -14.816 -16.815 13.416 1.00 40.50 86 PHE A O 1
ATOM 689 N N . PHE A 1 87 ? -14.284 -14.639 13.537 1.00 41.12 87 PHE A N 1
ATOM 690 C CA . PHE A 1 87 ? -15.529 -14.183 12.924 1.00 41.12 87 PHE A CA 1
ATOM 691 C C . PHE A 1 87 ? -15.395 -14.334 11.407 1.00 41.12 87 PHE A C 1
ATOM 693 O O . PHE A 1 87 ? -14.692 -13.573 10.746 1.00 41.12 87 PHE A O 1
ATOM 700 N N . SER A 1 88 ? -16.050 -15.361 10.867 1.00 35.16 88 SER A N 1
ATOM 701 C CA . SER A 1 88 ? -16.334 -15.473 9.441 1.00 35.16 88 SER A CA 1
ATOM 702 C C . SER A 1 88 ? -17.343 -14.383 9.082 1.00 35.16 88 SER A C 1
ATOM 704 O O . SER A 1 88 ? -18.487 -14.422 9.527 1.00 35.16 88 SER A O 1
ATOM 706 N N . THR A 1 89 ? -16.919 -13.381 8.315 1.00 42.38 89 THR A N 1
ATOM 707 C CA . THR A 1 89 ? -17.846 -12.491 7.613 1.00 42.38 89 THR A CA 1
ATOM 708 C C . THR A 1 89 ? -18.414 -13.244 6.417 1.00 42.38 89 THR A C 1
ATOM 710 O O . THR A 1 89 ? -17.752 -13.360 5.384 1.00 42.38 89 THR A O 1
ATOM 713 N N . LEU A 1 90 ? -19.630 -13.763 6.566 1.00 38.69 90 LEU A N 1
ATOM 714 C CA . LEU A 1 90 ? -20.472 -14.193 5.459 1.00 38.69 90 LEU A CA 1
ATOM 715 C C . LEU A 1 90 ? -21.925 -13.832 5.792 1.00 38.69 90 LEU A C 1
ATOM 717 O O . LEU A 1 90 ? -22.437 -14.273 6.822 1.00 38.69 90 LEU A O 1
ATOM 721 N N . LEU A 1 91 ? -22.513 -13.067 4.860 1.00 37.12 91 LEU A N 1
ATOM 722 C CA . LEU A 1 91 ? -23.842 -12.432 4.789 1.00 37.12 91 LEU A CA 1
ATOM 723 C C . LEU A 1 91 ? -23.960 -11.024 5.383 1.00 37.12 91 LEU A C 1
ATOM 725 O O . LEU A 1 91 ? -24.024 -10.873 6.619 1.00 37.12 91 LEU A O 1
#

Organism: Escherichia coli (NCBI:txid562)

pLDDT: mean 70.85, std 21.42, range [35.16, 95.81]

Foldseek 3Di:
DDDDDLVRLLVVLVVVLVVLVVVLPDPDDDPVVNVVSVVSNVVSVVVNCVSPDDQPFDQDPNDTDGVVRCVVCCVPPVVPDDDDDDPDPDD